Protein AF-A0A7Y2XSV2-F1 (afdb_monomer_lite)

Foldseek 3Di:
DVVCCVVPVVLVVLVVVLVVLVVVLVCCVVVVDVDDPVVNVVSVVSNVVSVVVNVVSVVVVVVVD

Sequence (65 aa):
MEKLIEENEDFRRIYNRHQELDKRVTAAELGTAPMEDLALNQLKKEKLWIKDKLAVFVNEAEARA

Structure (mmCIF, N/CA/C/O backbone):
data_AF-A0A7Y2XSV2-F1
#
_entry.id   AF-A0A7Y2XSV2-F1
#
loop_
_atom_site.group_PDB
_atom_site.id
_atom_site.type_symbol
_atom_site.label_atom_id
_atom_site.label_alt_id
_atom_site.label_comp_id
_atom_site.label_asym_id
_atom_site.label_entity_id
_atom_site.label_seq_id
_atom_site.pdbx_PDB_ins_code
_atom_site.Cartn_x
_atom_site.Cartn_y
_atom_site.Cartn_z
_atom_site.occupancy
_atom_site.B_iso_or_equiv
_atom_site.auth_seq_id
_atom_site.auth_comp_id
_atom_site.auth_asym_id
_atom_site.auth_atom_id
_atom_site.pdbx_PDB_model_num
ATOM 1 N N . MET A 1 1 ? 11.151 3.743 -11.022 1.00 60.47 1 MET A N 1
ATOM 2 C CA . MET A 1 1 ? 9.712 3.536 -10.735 1.00 60.47 1 MET A CA 1
ATOM 3 C C . MET A 1 1 ? 8.823 4.297 -11.708 1.00 60.47 1 MET A C 1
ATOM 5 O O . MET A 1 1 ? 7.938 3.669 -12.260 1.00 60.47 1 MET A O 1
ATOM 9 N N . GLU A 1 2 ? 9.069 5.583 -11.980 1.00 62.81 2 GLU A N 1
ATOM 10 C CA . GLU A 1 2 ? 8.236 6.385 -12.903 1.00 62.81 2 GLU A CA 1
ATOM 11 C C . GLU A 1 2 ? 8.113 5.790 -14.316 1.00 62.81 2 GLU A C 1
ATOM 13 O O . GLU A 1 2 ? 6.997 5.627 -14.794 1.00 62.81 2 GLU A O 1
ATOM 18 N N . LYS A 1 3 ? 9.213 5.314 -14.921 1.00 69.44 3 LYS A N 1
ATOM 19 C CA . LYS A 1 3 ? 9.161 4.619 -16.223 1.00 69.44 3 LYS A CA 1
ATOM 20 C C . LYS A 1 3 ? 8.270 3.371 -16.224 1.00 69.44 3 LYS A C 1
ATOM 22 O O . LYS A 1 3 ? 7.465 3.212 -17.124 1.00 69.44 3 LYS A O 1
ATOM 27 N N . LEU A 1 4 ? 8.322 2.537 -15.179 1.00 70.38 4 LEU A N 1
ATOM 28 C CA . LEU A 1 4 ? 7.413 1.386 -15.058 1.00 70.38 4 LEU A CA 1
ATOM 29 C C . LEU A 1 4 ? 5.947 1.804 -14.903 1.00 70.38 4 LEU A C 1
ATOM 31 O O . LEU A 1 4 ? 5.068 1.088 -15.363 1.00 70.38 4 LEU A O 1
ATOM 35 N N . ILE A 1 5 ? 5.667 2.920 -14.226 1.00 70.06 5 ILE A N 1
ATOM 36 C CA . ILE A 1 5 ? 4.293 3.412 -14.040 1.00 70.06 5 ILE A CA 1
ATOM 37 C C . ILE A 1 5 ? 3.711 3.904 -15.371 1.00 70.06 5 ILE A C 1
ATOM 39 O O . ILE A 1 5 ? 2.514 3.738 -15.605 1.00 70.06 5 ILE A O 1
ATOM 43 N N . GLU A 1 6 ? 4.538 4.508 -16.224 1.00 70.06 6 GLU A N 1
ATOM 44 C CA . GLU A 1 6 ? 4.136 4.950 -17.563 1.00 70.06 6 GLU A CA 1
ATOM 45 C C . GLU A 1 6 ? 4.078 3.799 -18.573 1.00 70.06 6 GLU A C 1
ATOM 47 O O . GLU A 1 6 ? 3.141 3.739 -19.365 1.00 70.06 6 GLU A O 1
ATOM 52 N N . GLU A 1 7 ? 5.032 2.869 -18.530 1.00 74.31 7 GLU A N 1
ATOM 53 C CA . GLU A 1 7 ? 5.133 1.766 -19.493 1.00 74.31 7 GLU A CA 1
ATOM 54 C C . GLU A 1 7 ? 4.237 0.567 -19.148 1.00 74.31 7 GLU A C 1
ATOM 56 O O . GLU A 1 7 ? 3.926 -0.237 -20.025 1.00 74.31 7 GLU A O 1
ATOM 61 N N . ASN A 1 8 ? 3.812 0.419 -17.887 1.00 79.31 8 ASN A N 1
ATOM 62 C CA . ASN A 1 8 ? 3.052 -0.739 -17.425 1.00 79.31 8 ASN A CA 1
ATOM 63 C C . ASN A 1 8 ? 1.741 -0.324 -16.731 1.00 79.31 8 ASN A C 1
ATOM 65 O O . ASN A 1 8 ? 1.701 0.049 -15.553 1.00 79.31 8 ASN A O 1
ATOM 69 N N . GLU A 1 9 ? 0.634 -0.431 -17.471 1.00 82.25 9 GLU A N 1
ATOM 70 C CA . GLU A 1 9 ? -0.709 -0.105 -16.977 1.00 82.25 9 GLU A CA 1
ATOM 71 C C . GLU A 1 9 ? -1.122 -0.946 -15.757 1.00 82.25 9 GLU A C 1
ATOM 73 O O . GLU A 1 9 ? -1.800 -0.437 -14.855 1.00 82.25 9 GLU A O 1
ATOM 78 N N . ASP A 1 10 ? -0.687 -2.208 -15.680 1.00 81.25 10 ASP A N 1
ATOM 79 C CA . ASP A 1 10 ? -0.932 -3.068 -14.520 1.00 81.25 10 ASP A CA 1
ATOM 80 C C . ASP A 1 10 ? -0.201 -2.549 -13.280 1.00 81.25 10 ASP A C 1
ATOM 82 O O . ASP A 1 10 ? -0.796 -2.470 -12.198 1.00 81.25 10 ASP A O 1
ATOM 86 N N . PHE A 1 11 ? 1.049 -2.104 -13.435 1.00 83.50 11 PHE A N 1
ATOM 87 C CA . PHE A 1 11 ? 1.800 -1.478 -12.348 1.00 83.50 11 PHE A CA 1
ATOM 88 C C . PHE A 1 11 ? 1.087 -0.222 -11.842 1.00 83.50 11 PHE A C 1
ATOM 90 O O . PHE A 1 11 ? 0.896 -0.057 -10.636 1.00 83.50 11 PHE A O 1
ATOM 97 N N . 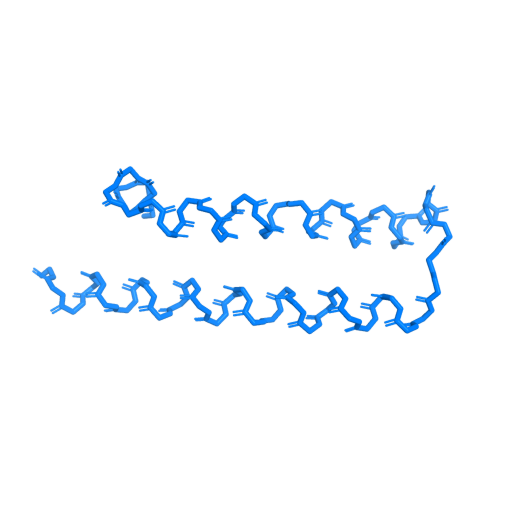ARG A 1 12 ? 0.606 0.636 -12.751 1.00 85.19 12 ARG A N 1
ATOM 98 C CA . ARG A 1 12 ? -0.147 1.848 -12.395 1.00 85.19 12 ARG A CA 1
ATOM 99 C C . ARG A 1 12 ? -1.438 1.533 -11.637 1.00 85.19 12 ARG A C 1
ATOM 101 O O . ARG A 1 12 ? -1.763 2.221 -10.665 1.00 85.19 12 ARG A O 1
ATOM 108 N N . ARG A 1 13 ? -2.188 0.504 -12.044 1.00 86.75 13 ARG A N 1
ATOM 109 C CA . ARG A 1 13 ? -3.406 0.068 -11.334 1.00 86.75 13 ARG A CA 1
ATOM 110 C C . ARG A 1 13 ? -3.093 -0.419 -9.923 1.00 86.75 13 ARG A C 1
ATOM 112 O O . ARG A 1 13 ? -3.764 -0.016 -8.973 1.00 86.75 13 ARG A O 1
ATOM 119 N N . ILE A 1 14 ? -2.058 -1.241 -9.780 1.00 86.31 14 ILE A N 1
ATOM 120 C CA . ILE A 1 14 ? -1.630 -1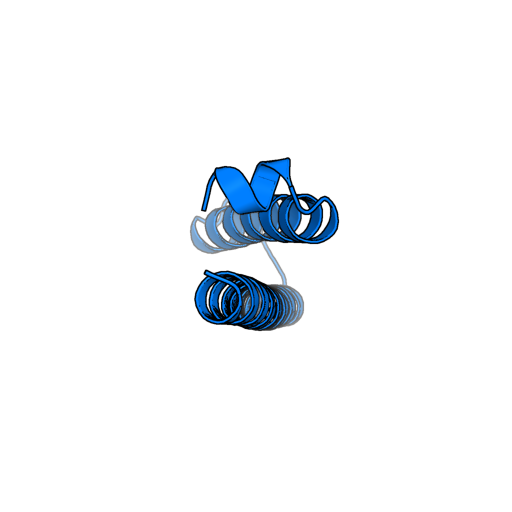.793 -8.490 1.00 86.31 14 ILE A CA 1
ATOM 121 C C . ILE A 1 14 ? -1.098 -0.691 -7.573 1.00 86.31 14 ILE A C 1
ATOM 123 O O . ILE A 1 14 ? -1.429 -0.663 -6.390 1.00 86.31 14 ILE A O 1
ATOM 127 N N . TYR A 1 15 ? -0.343 0.260 -8.117 1.00 84.94 15 TYR A N 1
ATOM 128 C CA . TYR A 1 15 ? 0.168 1.407 -7.376 1.00 84.94 15 TYR A CA 1
ATOM 129 C C . TYR A 1 15 ? -0.956 2.319 -6.861 1.00 84.94 15 TYR A C 1
ATOM 131 O O . TYR A 1 15 ? -0.958 2.705 -5.692 1.00 84.94 15 TYR A O 1
ATOM 139 N N . ASN A 1 16 ? -1.967 2.606 -7.688 1.00 87.44 16 ASN A N 1
ATOM 140 C CA . ASN A 1 16 ? -3.153 3.345 -7.241 1.00 87.44 16 ASN A CA 1
ATOM 141 C C . ASN A 1 16 ? -3.904 2.598 -6.131 1.00 87.44 16 ASN A C 1
ATOM 143 O O . ASN A 1 16 ? -4.294 3.199 -5.131 1.00 87.44 16 ASN A O 1
ATOM 147 N N . ARG A 1 17 ? -4.052 1.274 -6.267 1.00 87.00 17 ARG A N 1
ATOM 148 C CA . ARG A 1 17 ? -4.664 0.426 -5.237 1.00 87.00 17 ARG A CA 1
ATOM 149 C C . ARG A 1 17 ? -3.859 0.457 -3.932 1.00 87.00 17 ARG A C 1
ATOM 151 O O . ARG A 1 17 ? -4.455 0.566 -2.866 1.00 87.00 17 ARG A O 1
ATOM 158 N N . HIS A 1 18 ? -2.524 0.432 -4.008 1.00 86.94 18 HIS A N 1
ATOM 159 C CA . HIS A 1 18 ? -1.633 0.573 -2.850 1.00 86.94 18 HIS A CA 1
ATOM 160 C C . HIS A 1 18 ? -1.884 1.885 -2.099 1.00 86.94 18 HIS A C 1
ATOM 162 O O . HIS A 1 18 ? -2.049 1.879 -0.884 1.00 86.94 18 HIS A O 1
ATOM 168 N N . GLN A 1 19 ? -1.928 3.002 -2.830 1.00 87.56 19 GLN A N 1
ATOM 169 C CA . GLN A 1 19 ? -2.166 4.340 -2.282 1.00 87.56 19 GLN A CA 1
ATOM 170 C C . GLN A 1 19 ? -3.534 4.447 -1.595 1.00 87.56 19 GLN A C 1
ATOM 172 O O . GLN A 1 19 ? -3.654 5.055 -0.533 1.00 87.56 19 GLN A O 1
ATOM 177 N N . GLU A 1 20 ? -4.570 3.852 -2.184 1.00 88.75 20 GLU A N 1
ATOM 178 C CA . GLU A 1 20 ? -5.911 3.831 -1.597 1.00 88.75 20 GLU A CA 1
ATOM 179 C C . GLU A 1 20 ? -5.963 2.987 -0.316 1.00 88.75 20 GLU A C 1
ATOM 181 O O . GLU A 1 20 ? -6.514 3.422 0.696 1.00 88.75 20 GLU A O 1
ATOM 186 N N . LEU A 1 21 ? -5.342 1.805 -0.336 1.00 86.06 21 LEU A N 1
ATOM 187 C CA . LEU A 1 21 ? -5.210 0.936 0.833 1.00 86.06 21 LEU A CA 1
ATOM 188 C C . LEU A 1 21 ? -4.452 1.619 1.966 1.00 86.06 21 LEU A C 1
ATOM 190 O O . LEU A 1 21 ? -4.899 1.566 3.106 1.00 86.06 21 LEU A O 1
ATOM 194 N N . ASP A 1 22 ? -3.346 2.286 1.654 1.00 85.94 22 ASP A N 1
ATOM 195 C CA . ASP A 1 22 ? -2.546 3.019 2.629 1.00 85.94 22 ASP A CA 1
ATOM 196 C C . ASP A 1 22 ? -3.374 4.116 3.307 1.00 85.94 22 ASP A C 1
ATOM 198 O O . ASP A 1 22 ? -3.486 4.123 4.529 1.00 85.94 22 ASP A O 1
ATOM 202 N N . LYS A 1 23 ? -4.098 4.933 2.528 1.00 87.44 23 LYS A N 1
ATOM 203 C CA . LYS A 1 23 ? -5.023 5.944 3.066 1.00 87.44 23 LYS A CA 1
ATOM 204 C C . LYS A 1 23 ? -6.086 5.345 3.985 1.00 87.44 23 LYS A C 1
ATOM 206 O O . LYS A 1 23 ? -6.386 5.928 5.025 1.00 87.44 23 LYS A O 1
ATOM 211 N N . ARG A 1 24 ? -6.667 4.198 3.617 1.00 84.62 24 ARG A N 1
ATOM 212 C CA . ARG A 1 24 ? -7.682 3.518 4.441 1.00 84.62 24 ARG A CA 1
ATOM 213 C C . ARG A 1 24 ? -7.091 2.962 5.732 1.00 84.62 24 ARG A C 1
ATOM 215 O O . ARG A 1 24 ? -7.718 3.107 6.775 1.00 84.62 24 ARG A O 1
ATOM 222 N N . VAL A 1 25 ? -5.902 2.361 5.668 1.00 83.69 25 VAL A N 1
ATOM 223 C CA . VAL A 1 25 ? -5.180 1.877 6.853 1.00 83.69 25 VAL A CA 1
ATOM 224 C C . VAL A 1 25 ? -4.853 3.050 7.772 1.00 83.69 25 VAL A C 1
ATOM 226 O O . VAL A 1 25 ? -5.204 3.000 8.941 1.00 83.69 25 VAL A O 1
ATOM 229 N N . THR A 1 26 ? -4.299 4.141 7.243 1.00 85.88 26 THR A N 1
ATOM 230 C CA . THR A 1 26 ? -3.992 5.343 8.026 1.00 85.88 26 THR A CA 1
ATOM 231 C C . THR A 1 26 ? -5.242 5.961 8.650 1.00 85.88 26 THR A C 1
ATOM 233 O O . THR A 1 26 ? -5.208 6.340 9.814 1.00 85.88 26 THR A O 1
ATOM 236 N N . ALA A 1 27 ? -6.366 6.032 7.931 1.00 84.94 27 ALA A N 1
ATOM 237 C CA . ALA A 1 27 ? -7.629 6.515 8.493 1.00 84.94 27 ALA A CA 1
ATOM 238 C C . ALA A 1 27 ? -8.155 5.610 9.626 1.00 84.94 27 ALA A C 1
ATOM 240 O O . ALA A 1 27 ? -8.651 6.103 10.640 1.00 84.94 27 ALA A O 1
ATOM 241 N N . ALA A 1 28 ? -8.010 4.290 9.484 1.00 85.38 28 ALA A N 1
ATOM 242 C CA . ALA A 1 28 ? -8.358 3.343 10.538 1.00 85.38 28 ALA A CA 1
ATOM 243 C C . ALA A 1 28 ? -7.427 3.472 11.759 1.00 85.38 28 ALA A C 1
ATOM 245 O O . ALA A 1 28 ? -7.903 3.499 12.889 1.00 85.38 28 ALA A O 1
ATOM 246 N N . GLU A 1 29 ? -6.116 3.621 11.545 1.00 80.38 29 GLU A N 1
ATOM 247 C CA . GLU A 1 29 ? -5.119 3.800 12.613 1.00 80.38 29 GLU A CA 1
ATOM 248 C C . GLU A 1 29 ? -5.262 5.142 13.342 1.00 80.38 29 GLU A C 1
ATOM 250 O O . GLU A 1 29 ? -5.068 5.211 14.553 1.00 80.38 29 GLU A O 1
ATOM 255 N N . LEU A 1 30 ? -5.656 6.201 12.630 1.00 84.69 30 LEU A N 1
ATOM 256 C CA . LEU A 1 30 ? -5.975 7.509 13.210 1.00 84.69 30 LEU A CA 1
ATOM 257 C C . LEU A 1 30 ? -7.309 7.515 13.975 1.00 84.69 30 LEU A C 1
ATOM 259 O O . LEU A 1 30 ? -7.657 8.529 14.577 1.00 84.69 30 LEU A O 1
ATOM 263 N N . GLY A 1 31 ? -8.083 6.425 13.923 1.00 77.62 31 GLY A N 1
ATOM 264 C CA . GLY A 1 31 ? -9.410 6.338 14.533 1.00 77.62 31 GLY A CA 1
ATOM 265 C C . GLY A 1 31 ? -10.470 7.200 13.840 1.00 77.62 31 GLY A C 1
ATOM 266 O O . GLY A 1 31 ? -11.567 7.361 14.369 1.00 77.62 31 GLY A O 1
ATOM 267 N N . THR A 1 32 ? -10.171 7.752 12.658 1.00 79.44 32 THR A N 1
ATOM 268 C CA . THR A 1 32 ? -11.124 8.552 11.870 1.00 79.44 32 THR A CA 1
ATOM 269 C C . THR A 1 32 ? -12.112 7.676 11.103 1.00 79.44 32 THR A C 1
ATOM 271 O O . THR A 1 32 ? -13.190 8.142 10.737 1.00 79.44 32 THR A O 1
ATOM 274 N N . ALA A 1 33 ? -11.781 6.398 10.907 1.00 73.69 33 ALA A N 1
ATOM 275 C CA . ALA A 1 33 ? -12.680 5.382 10.381 1.00 73.69 33 ALA A CA 1
ATOM 276 C C . ALA A 1 33 ? -12.703 4.170 11.331 1.00 73.69 33 ALA A C 1
ATOM 278 O O . ALA A 1 33 ? -11.753 3.384 11.312 1.00 73.69 33 ALA A O 1
ATOM 279 N N . PRO A 1 34 ? -13.754 3.978 12.154 1.00 67.81 34 PRO A N 1
ATOM 280 C CA . PRO A 1 34 ? -13.897 2.752 12.928 1.00 67.81 34 PRO A CA 1
ATOM 281 C C . PRO A 1 34 ? -14.021 1.582 11.951 1.00 67.81 34 PRO A C 1
ATOM 283 O O . PRO A 1 34 ? -14.983 1.479 11.189 1.00 67.81 34 PRO A O 1
ATOM 286 N N . MET A 1 35 ? -12.999 0.736 11.930 1.00 77.31 35 MET A N 1
ATOM 287 C CA . MET A 1 35 ? -12.907 -0.413 11.045 1.00 77.31 35 MET A CA 1
ATOM 288 C C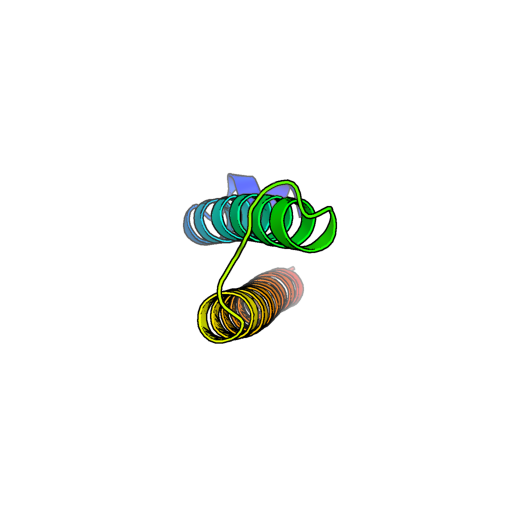 . MET A 1 35 ? -12.853 -1.681 11.886 1.00 77.31 35 MET A C 1
ATOM 290 O O . MET A 1 35 ? -12.148 -1.743 12.888 1.00 77.31 35 MET A O 1
ATOM 294 N N . GLU A 1 36 ? -13.604 -2.692 11.466 1.00 77.62 36 GLU A N 1
ATOM 295 C CA . GLU A 1 36 ? -13.602 -4.004 12.104 1.00 77.62 36 GLU A CA 1
ATOM 296 C C . GLU A 1 36 ? -12.209 -4.653 11.996 1.00 77.62 36 GLU A C 1
ATOM 298 O O . GLU A 1 36 ? -11.565 -4.570 10.946 1.00 77.62 36 GLU A O 1
ATOM 303 N N . ASP A 1 37 ? -11.744 -5.339 13.044 1.00 75.00 37 ASP A N 1
ATOM 304 C CA . ASP A 1 37 ? -10.427 -6.005 13.076 1.00 75.00 37 ASP A CA 1
ATOM 305 C C . ASP A 1 37 ? -10.196 -6.939 11.874 1.00 75.00 37 ASP A C 1
ATOM 307 O O . ASP A 1 37 ? -9.096 -7.025 11.318 1.00 75.00 37 ASP A O 1
ATOM 311 N N . LEU A 1 38 ? -11.260 -7.607 11.418 1.00 81.25 38 LEU A N 1
ATOM 312 C CA . LEU A 1 38 ? -11.262 -8.443 10.216 1.00 81.25 38 LEU A CA 1
ATOM 313 C C . LEU A 1 38 ? -10.952 -7.645 8.945 1.00 81.25 38 LEU A C 1
ATOM 315 O O . LEU A 1 38 ? -10.179 -8.109 8.104 1.00 81.25 38 LEU A O 1
ATOM 319 N N . ALA A 1 39 ? -11.524 -6.450 8.812 1.00 81.88 39 ALA A N 1
ATOM 320 C CA . ALA A 1 39 ? -11.277 -5.568 7.681 1.00 81.88 39 ALA A CA 1
ATOM 321 C C . ALA A 1 39 ? -9.853 -4.997 7.727 1.00 81.88 39 ALA A C 1
ATOM 323 O O . ALA A 1 39 ? -9.173 -5.003 6.703 1.00 81.88 39 ALA A O 1
ATOM 324 N N . LEU A 1 40 ? -9.341 -4.618 8.904 1.00 82.12 40 LEU A N 1
ATOM 325 C CA . LEU A 1 40 ? -7.953 -4.166 9.048 1.00 82.12 40 LEU A CA 1
ATOM 326 C C . LEU A 1 40 ? -6.951 -5.274 8.676 1.00 82.12 40 LEU A C 1
ATOM 328 O O . LEU A 1 40 ? -5.962 -5.021 7.984 1.00 82.12 40 LEU A O 1
ATOM 332 N N . ASN A 1 41 ? -7.221 -6.517 9.081 1.00 84.19 41 ASN A N 1
ATOM 333 C CA . ASN A 1 41 ? -6.409 -7.673 8.696 1.00 84.19 41 ASN A CA 1
ATOM 334 C C . ASN A 1 41 ? -6.450 -7.955 7.189 1.00 84.19 41 ASN A C 1
ATOM 336 O O . ASN A 1 41 ? -5.423 -8.310 6.604 1.00 84.19 41 ASN A O 1
ATOM 340 N N . GLN A 1 42 ? -7.607 -7.780 6.546 1.00 85.75 42 GLN A N 1
ATOM 341 C CA . GLN A 1 42 ? -7.718 -7.875 5.088 1.00 85.75 42 GLN A CA 1
ATOM 342 C C . GLN A 1 42 ? -6.908 -6.778 4.398 1.00 85.75 42 GLN A C 1
ATOM 344 O O . GLN A 1 42 ? -6.098 -7.107 3.536 1.00 85.75 42 GLN A O 1
ATOM 349 N N . LEU A 1 43 ? -7.010 -5.517 4.840 1.00 85.19 43 LEU A N 1
ATOM 350 C CA . LEU A 1 43 ? -6.210 -4.422 4.277 1.00 85.19 43 LEU A CA 1
ATOM 351 C C . LEU A 1 43 ? -4.706 -4.685 4.420 1.00 85.19 43 LEU A C 1
ATOM 353 O O . LEU A 1 43 ? -3.951 -4.456 3.479 1.00 85.19 43 LEU A O 1
ATOM 357 N N . LYS A 1 44 ? -4.254 -5.200 5.571 1.00 83.12 44 LYS A N 1
ATOM 358 C CA . LYS A 1 44 ? -2.843 -5.559 5.791 1.00 83.12 44 LYS A CA 1
ATOM 359 C C . LYS A 1 44 ? -2.374 -6.654 4.830 1.00 83.12 44 LYS A C 1
ATOM 361 O O . LYS A 1 44 ? -1.289 -6.535 4.263 1.00 83.12 44 LYS A O 1
ATOM 366 N N . LYS A 1 45 ? -3.191 -7.691 4.607 1.00 88.75 45 LYS A N 1
ATOM 367 C CA . LYS A 1 45 ? -2.898 -8.750 3.625 1.00 88.75 45 LYS A CA 1
ATOM 368 C C . LYS A 1 45 ? -2.877 -8.216 2.195 1.00 88.75 45 LYS A C 1
ATOM 370 O O . LYS A 1 45 ? -1.960 -8.541 1.449 1.00 88.75 45 LYS A O 1
ATOM 375 N N . GLU A 1 46 ? -3.843 -7.380 1.827 1.00 86.50 46 GLU A N 1
ATOM 376 C CA . GLU A 1 46 ? -3.898 -6.747 0.506 1.00 86.50 46 GLU A CA 1
ATOM 377 C C . GLU A 1 46 ? -2.684 -5.840 0.277 1.00 86.50 46 GLU A C 1
ATOM 379 O O . GLU A 1 46 ? -2.039 -5.931 -0.765 1.00 86.50 46 GLU A O 1
ATOM 384 N N . LYS A 1 47 ? -2.299 -5.030 1.271 1.00 85.44 47 LYS A N 1
ATOM 385 C CA . LYS A 1 47 ? -1.097 -4.187 1.216 1.00 85.44 47 LYS A CA 1
ATOM 386 C C . LYS A 1 47 ? 0.168 -5.02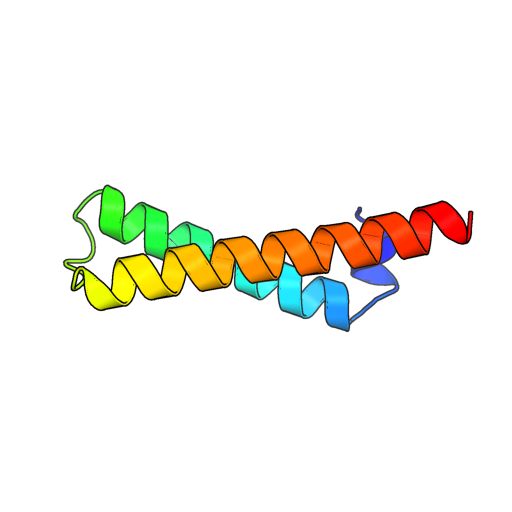4 1.027 1.00 85.44 47 LYS A C 1
ATOM 388 O O . LYS A 1 47 ? 1.012 -4.667 0.207 1.00 85.44 47 LYS A O 1
ATOM 393 N N . LEU A 1 48 ? 0.287 -6.146 1.743 1.00 88.50 48 LEU A N 1
ATOM 394 C CA . LEU A 1 48 ? 1.405 -7.076 1.582 1.00 88.50 48 LEU A CA 1
ATOM 395 C C . LEU A 1 48 ? 1.437 -7.673 0.171 1.00 88.50 48 LEU A C 1
ATOM 397 O O . LEU A 1 48 ? 2.475 -7.625 -0.477 1.00 88.50 48 LEU A O 1
ATOM 401 N N . TRP A 1 49 ? 0.302 -8.165 -0.328 1.00 88.00 49 TRP A N 1
ATOM 402 C CA . TRP A 1 49 ? 0.200 -8.754 -1.665 1.00 88.00 49 TRP A CA 1
ATOM 403 C C . TRP A 1 49 ? 0.536 -7.756 -2.777 1.00 88.00 49 TRP A C 1
ATOM 405 O O . TRP A 1 49 ? 1.245 -8.079 -3.725 1.00 88.00 49 TRP A O 1
ATOM 415 N N . ILE A 1 50 ? 0.063 -6.518 -2.644 1.00 87.31 50 ILE A N 1
ATOM 416 C CA . ILE A 1 50 ? 0.370 -5.431 -3.572 1.00 87.31 50 ILE A CA 1
ATOM 417 C C . ILE A 1 50 ? 1.858 -5.095 -3.548 1.00 87.31 50 ILE A C 1
ATOM 419 O O . ILE A 1 50 ? 2.455 -4.934 -4.609 1.00 87.31 50 ILE A O 1
ATOM 423 N N . LYS A 1 51 ? 2.468 -5.013 -2.362 1.00 86.50 51 LYS A N 1
ATOM 424 C CA . LYS A 1 51 ? 3.909 -4.778 -2.229 1.00 86.50 51 LYS A CA 1
ATOM 425 C C . LYS A 1 51 ? 4.715 -5.894 -2.896 1.00 86.50 51 LYS A C 1
ATOM 427 O O . LYS A 1 51 ? 5.673 -5.596 -3.602 1.00 86.50 51 LYS A O 1
ATOM 432 N N . ASP A 1 52 ? 4.297 -7.143 -2.712 1.00 89.44 52 ASP A N 1
ATOM 433 C CA . ASP A 1 52 ? 4.917 -8.316 -3.332 1.00 89.44 52 ASP A CA 1
ATOM 434 C C . ASP A 1 52 ? 4.814 -8.252 -4.862 1.00 89.44 52 ASP A C 1
ATOM 436 O O . ASP A 1 52 ? 5.819 -8.327 -5.564 1.00 89.44 52 ASP A O 1
ATOM 440 N N . LYS A 1 53 ? 3.621 -7.949 -5.393 1.00 86.00 53 LYS A N 1
ATOM 441 C CA . LYS A 1 53 ? 3.429 -7.719 -6.831 1.00 86.00 53 LYS A CA 1
ATOM 442 C C . LYS A 1 53 ? 4.310 -6.595 -7.370 1.00 86.00 53 LYS A C 1
ATOM 444 O O . LYS A 1 53 ? 4.932 -6.767 -8.411 1.00 86.00 53 LYS A O 1
ATOM 449 N N . LEU A 1 54 ? 4.367 -5.449 -6.688 1.00 85.06 54 LEU A N 1
ATOM 450 C CA . LEU A 1 54 ? 5.221 -4.329 -7.098 1.00 85.06 54 LEU A CA 1
ATOM 451 C C . LEU A 1 54 ? 6.698 -4.749 -7.130 1.00 85.06 54 LEU A C 1
ATOM 453 O O . LEU A 1 54 ? 7.406 -4.369 -8.058 1.00 85.06 54 LEU A O 1
ATOM 457 N N . ALA A 1 55 ? 7.149 -5.555 -6.165 1.00 87.69 55 ALA A N 1
ATOM 458 C CA . ALA A 1 55 ? 8.510 -6.083 -6.133 1.00 87.69 55 ALA A CA 1
ATOM 459 C C . ALA A 1 55 ? 8.802 -7.045 -7.296 1.00 87.69 55 ALA A C 1
ATOM 461 O O . ALA A 1 55 ? 9.908 -7.009 -7.834 1.00 87.69 55 ALA A O 1
ATOM 462 N N . VAL A 1 56 ? 7.825 -7.859 -7.715 1.00 88.06 56 VAL A N 1
ATOM 463 C CA . VAL A 1 56 ? 7.940 -8.708 -8.914 1.00 88.06 56 VAL A CA 1
ATOM 464 C C . VAL A 1 56 ? 8.107 -7.848 -10.165 1.00 88.06 56 VAL A C 1
ATOM 466 O O . VAL A 1 56 ? 9.066 -8.046 -10.899 1.00 88.06 56 VAL A O 1
ATOM 469 N N . PHE A 1 57 ? 7.260 -6.833 -10.364 1.00 83.06 57 PHE A N 1
ATOM 470 C CA . PHE A 1 57 ? 7.382 -5.944 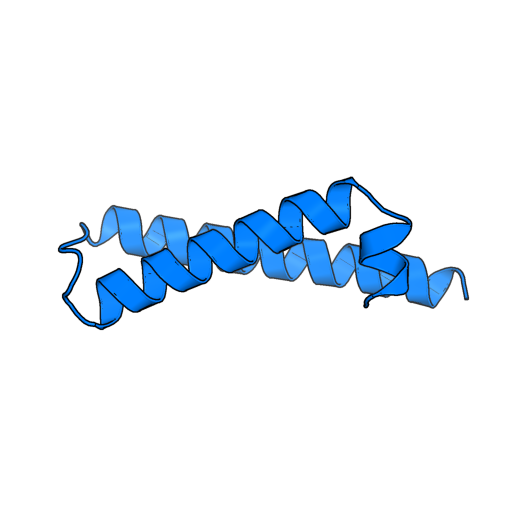-11.525 1.00 83.06 57 PHE A CA 1
ATOM 471 C C . PHE A 1 57 ? 8.718 -5.199 -11.568 1.00 83.06 57 PHE A C 1
ATOM 473 O O . PHE A 1 57 ? 9.304 -5.057 -12.639 1.00 83.06 57 PHE A O 1
ATOM 480 N N . VAL A 1 58 ? 9.198 -4.711 -10.419 1.00 83.56 58 VAL A N 1
ATOM 481 C CA . VAL A 1 58 ? 10.503 -4.042 -10.337 1.00 83.56 58 VAL A CA 1
ATOM 482 C C . VAL A 1 58 ? 11.625 -5.024 -10.674 1.00 83.56 58 VAL A C 1
ATOM 484 O O . VAL A 1 58 ? 12.442 -4.694 -11.526 1.00 83.56 58 VAL A O 1
ATOM 487 N N . ASN A 1 59 ? 11.608 -6.242 -10.120 1.00 86.44 59 ASN A N 1
ATOM 488 C CA . ASN A 1 59 ? 12.580 -7.284 -10.474 1.00 86.44 59 ASN A CA 1
ATOM 489 C C . ASN A 1 59 ? 12.544 -7.635 -11.966 1.00 86.44 59 ASN A C 1
ATOM 491 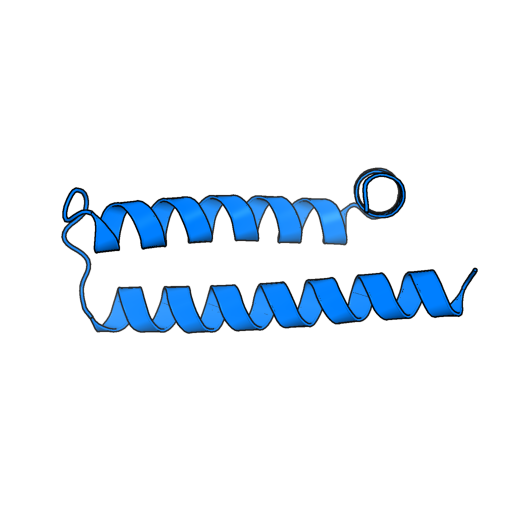O O . ASN A 1 59 ? 13.592 -7.761 -12.589 1.00 86.44 59 ASN A O 1
ATOM 495 N N . GLU A 1 60 ? 11.358 -7.793 -12.555 1.00 82.94 60 GLU A N 1
ATOM 496 C CA . GLU A 1 60 ? 11.218 -8.097 -13.983 1.00 82.94 60 GLU A CA 1
ATOM 497 C C . GLU A 1 60 ? 11.755 -6.969 -14.870 1.00 82.94 60 GLU A C 1
ATOM 499 O O . GLU A 1 60 ? 12.341 -7.237 -15.919 1.00 82.94 60 GLU A O 1
ATOM 504 N N . ALA A 1 61 ? 11.570 -5.712 -14.465 1.00 80.12 61 ALA A N 1
ATOM 505 C CA . ALA A 1 61 ? 12.114 -4.576 -15.196 1.00 80.12 61 ALA A CA 1
ATOM 506 C C . ALA A 1 61 ? 13.628 -4.426 -15.015 1.00 80.12 61 ALA A C 1
ATOM 508 O O . ALA A 1 61 ? 14.308 -4.112 -15.987 1.00 80.12 61 ALA A O 1
ATOM 509 N N . GLU A 1 62 ? 14.164 -4.688 -13.820 1.00 76.81 62 GLU A N 1
ATOM 510 C CA . GLU A 1 62 ? 15.613 -4.731 -13.580 1.00 76.81 62 GLU A CA 1
ATOM 511 C C . GLU A 1 62 ? 16.282 -5.877 -14.348 1.00 76.81 62 GLU A C 1
ATOM 513 O O . GLU A 1 62 ? 17.366 -5.694 -14.883 1.00 76.81 62 GLU A O 1
ATOM 518 N N . ALA A 1 63 ? 15.626 -7.033 -14.479 1.00 77.88 63 ALA A N 1
ATOM 519 C CA . ALA A 1 63 ? 16.139 -8.168 -15.248 1.00 77.88 63 ALA A CA 1
ATOM 520 C C . ALA A 1 63 ? 16.114 -7.955 -16.775 1.00 77.88 63 ALA A C 1
ATOM 522 O O . ALA A 1 63 ? 16.748 -8.713 -17.510 1.00 77.88 63 ALA A O 1
ATOM 523 N N . ARG A 1 64 ? 15.351 -6.968 -17.267 1.00 62.78 64 ARG A N 1
ATOM 524 C CA . ARG A 1 64 ? 15.267 -6.602 -18.692 1.00 62.78 64 ARG A CA 1
ATOM 525 C C . ARG A 1 64 ? 16.167 -5.422 -19.080 1.00 62.78 64 ARG A C 1
ATOM 527 O O . ARG A 1 64 ? 16.252 -5.136 -20.274 1.00 62.78 64 ARG A O 1
ATOM 534 N N . ALA A 1 65 ? 16.776 -4.742 -18.108 1.00 58.53 65 ALA A N 1
ATOM 535 C CA . ALA A 1 65 ? 17.689 -3.614 -18.303 1.00 58.53 65 ALA A CA 1
ATOM 536 C C . ALA A 1 65 ? 19.147 -4.083 -18.414 1.00 58.53 65 ALA A C 1
ATOM 538 O O . ALA A 1 65 ? 19.896 -3.434 -19.179 1.00 58.53 65 ALA A O 1
#

Secondary structure (DSSP, 8-state):
-HHHHHH-HHHHHHHHHHHHHHHHHHHHHTTSS---HHHHHHHHHHHHHHHHHHHHHHHHHHTT-

pLDDT: mean 81.31, std 7.38, range [58.53, 89.44]

Radius of gyration: 14.01 Å; chains: 1; bounding box: 32×17×34 Å